Protein AF-A0A957WY73-F1 (afdb_monomer_lite)

Radius of gyration: 12.13 Å; chains: 1; bounding box: 27×23×27 Å

pLDDT: mean 93.04, std 5.9, range [56.62, 97.12]

Sequence (73 aa):
TDLAHNLLSDFYLKALSQSRFQLYGQKRIVNNLLNIPGRLIFEAGELKRIELLRTHVNANDMRICLEKYCFGD

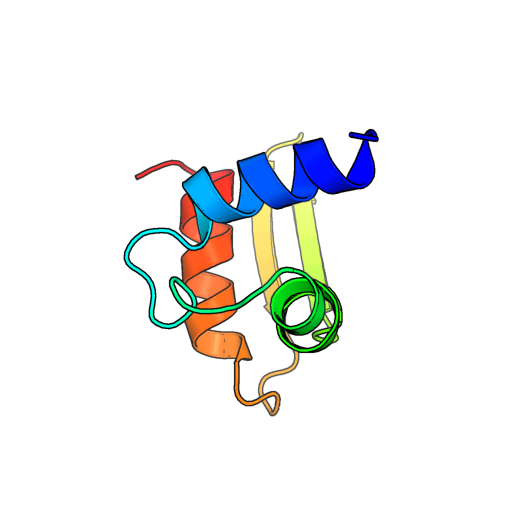Foldseek 3Di:
DDPVVVVLVLLCVQQVVPAPCVPPDPVCCVPQQVPFDWDFDDDPNAGDDTGTDPPRPCRVSSRNSVCCNRVND

Structure (mmCIF, N/CA/C/O backbone):
data_AF-A0A957WY73-F1
#
_entry.id   AF-A0A957WY73-F1
#
loop_
_atom_site.group_PDB
_atom_site.id
_atom_site.type_symbol
_atom_site.label_atom_id
_atom_site.label_alt_id
_atom_site.label_comp_id
_atom_site.label_asym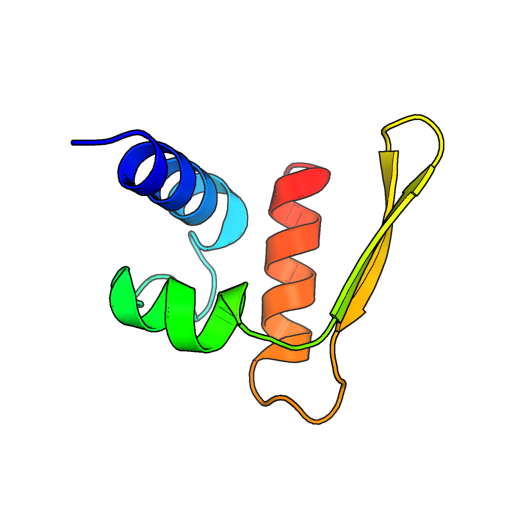_id
_atom_site.label_entity_id
_atom_site.label_seq_id
_atom_site.pdbx_PDB_ins_code
_atom_site.Cartn_x
_atom_site.Cartn_y
_atom_site.Cartn_z
_atom_site.occupancy
_atom_site.B_iso_or_equiv
_atom_site.auth_seq_id
_atom_site.auth_comp_id
_atom_site.auth_asym_id
_atom_site.auth_atom_id
_atom_site.pdbx_PDB_model_num
ATOM 1 N N . THR A 1 1 ? -14.759 11.813 -12.615 1.00 69.44 1 THR A N 1
ATOM 2 C CA . THR A 1 1 ? -13.974 10.981 -11.682 1.00 69.44 1 THR A CA 1
ATOM 3 C C . THR A 1 1 ? -14.807 9.777 -11.317 1.00 69.44 1 THR A C 1
ATOM 5 O O . THR A 1 1 ? -16.017 9.910 -11.192 1.00 69.44 1 THR A O 1
ATOM 8 N N . ASP A 1 2 ? -14.190 8.603 -11.245 1.00 92.00 2 ASP A N 1
ATOM 9 C CA . ASP A 1 2 ? -14.860 7.350 -10.885 1.00 92.00 2 ASP A CA 1
ATOM 10 C C . ASP A 1 2 ? -14.452 6.901 -9.471 1.00 92.00 2 ASP A C 1
ATOM 12 O O . ASP A 1 2 ? -13.625 7.534 -8.806 1.00 92.00 2 ASP A O 1
ATOM 16 N N . LEU A 1 3 ? -15.045 5.803 -9.000 1.00 94.19 3 LEU A N 1
ATOM 17 C CA . LEU A 1 3 ? -14.764 5.248 -7.678 1.00 94.19 3 LEU A CA 1
ATOM 18 C C . LEU A 1 3 ? -13.279 4.899 -7.490 1.00 94.19 3 LEU A C 1
ATOM 20 O O . LEU A 1 3 ? -12.725 5.160 -6.425 1.00 94.19 3 LEU A O 1
ATOM 24 N N . ALA A 1 4 ? -12.621 4.353 -8.515 1.00 91.00 4 ALA A N 1
ATOM 25 C CA . ALA A 1 4 ? -11.215 3.969 -8.431 1.00 91.00 4 ALA A CA 1
ATOM 26 C C . ALA A 1 4 ? -10.317 5.197 -8.234 1.00 91.00 4 ALA A C 1
ATOM 28 O O . ALA A 1 4 ? -9.434 5.187 -7.378 1.00 91.00 4 ALA A O 1
ATOM 29 N N . HIS A 1 5 ? -10.586 6.283 -8.961 1.00 92.56 5 HIS A N 1
ATOM 30 C CA . HIS A 1 5 ? -9.883 7.551 -8.784 1.00 92.56 5 HIS A CA 1
ATOM 31 C C . HIS A 1 5 ? -10.087 8.133 -7.380 1.00 92.56 5 HIS A C 1
ATOM 33 O O . HIS A 1 5 ? -9.133 8.654 -6.798 1.00 92.56 5 HIS A O 1
ATOM 39 N N . ASN A 1 6 ? -11.294 8.026 -6.816 1.00 94.56 6 ASN A N 1
ATOM 40 C CA . ASN A 1 6 ? -11.582 8.518 -5.466 1.00 94.56 6 ASN A CA 1
ATOM 41 C C . ASN A 1 6 ? -10.820 7.712 -4.402 1.00 94.56 6 ASN A C 1
ATOM 43 O O . ASN A 1 6 ? -10.171 8.303 -3.542 1.00 94.56 6 ASN A O 1
ATOM 47 N N . LEU A 1 7 ? -10.834 6.378 -4.499 1.00 94.75 7 LEU A N 1
ATOM 48 C CA . LEU A 1 7 ? -10.114 5.494 -3.575 1.00 94.75 7 LEU A CA 1
ATOM 49 C C . LEU A 1 7 ? -8.595 5.676 -3.670 1.00 94.75 7 LEU A C 1
ATOM 51 O O . LEU A 1 7 ? -7.916 5.744 -2.649 1.00 94.75 7 LEU A O 1
ATOM 55 N N . LEU A 1 8 ? -8.056 5.817 -4.884 1.00 94.94 8 LEU A N 1
ATOM 56 C CA . LEU A 1 8 ? -6.635 6.104 -5.086 1.00 94.94 8 LEU A CA 1
ATOM 57 C C . LEU A 1 8 ? -6.235 7.467 -4.518 1.00 94.94 8 LEU A C 1
ATOM 59 O O . LEU A 1 8 ? -5.146 7.594 -3.966 1.00 94.94 8 LEU A O 1
ATOM 63 N N . SER A 1 9 ? -7.099 8.475 -4.652 1.00 94.62 9 SER A N 1
ATOM 64 C CA . SER A 1 9 ? -6.847 9.809 -4.101 1.00 94.62 9 SER A CA 1
ATOM 65 C C . SER A 1 9 ? -6.858 9.798 -2.571 1.00 94.62 9 SER A C 1
ATOM 67 O O . SER A 1 9 ? -5.953 10.363 -1.962 1.00 94.62 9 SER A O 1
ATOM 69 N N . ASP A 1 10 ? -7.822 9.112 -1.946 1.00 95.44 10 ASP A N 1
ATOM 70 C CA . ASP A 1 10 ? -7.867 8.933 -0.487 1.00 95.44 10 ASP A CA 1
ATOM 71 C C . ASP A 1 10 ? -6.625 8.191 0.025 1.00 95.44 10 ASP A C 1
ATOM 73 O O . ASP A 1 10 ? -5.948 8.665 0.940 1.00 95.44 10 ASP A O 1
ATOM 77 N N . PHE A 1 11 ? -6.267 7.080 -0.628 1.00 95.38 11 PHE A N 1
ATOM 78 C CA . PHE A 1 11 ? -5.062 6.322 -0.308 1.00 95.38 11 PHE A CA 1
ATOM 79 C C . PHE A 1 11 ? -3.799 7.176 -0.444 1.00 95.38 11 PHE A C 1
ATOM 81 O O . PHE A 1 11 ? -2.957 7.185 0.449 1.00 95.38 11 PHE A O 1
ATOM 88 N N . TYR A 1 12 ? -3.668 7.941 -1.529 1.00 96.38 12 TYR A N 1
ATOM 89 C CA . TYR A 1 12 ? -2.528 8.831 -1.724 1.00 96.38 12 TYR A CA 1
ATOM 90 C C . TYR A 1 12 ? -2.413 9.857 -0.589 1.00 96.38 12 TYR A C 1
ATOM 92 O O . TYR A 1 12 ? -1.339 10.010 -0.007 1.00 96.38 12 TYR A O 1
ATOM 100 N N . LEU A 1 13 ? -3.514 10.531 -0.249 1.00 95.00 13 LEU A N 1
ATOM 101 C CA . LEU A 1 13 ? -3.513 11.578 0.771 1.00 95.00 13 LEU A CA 1
ATOM 102 C C . LEU A 1 13 ? -3.198 11.032 2.164 1.00 95.00 13 LEU A C 1
ATOM 104 O O . LEU A 1 13 ? -2.437 11.662 2.895 1.00 95.00 13 LEU A O 1
ATOM 108 N N . LYS A 1 14 ? -3.747 9.872 2.528 1.00 95.06 14 LYS A N 1
ATOM 109 C CA . LYS A 1 14 ? -3.584 9.303 3.872 1.00 95.06 14 LYS A CA 1
ATOM 110 C C . LYS A 1 14 ? -2.312 8.477 4.038 1.00 95.06 14 LYS A C 1
ATOM 112 O O . LYS 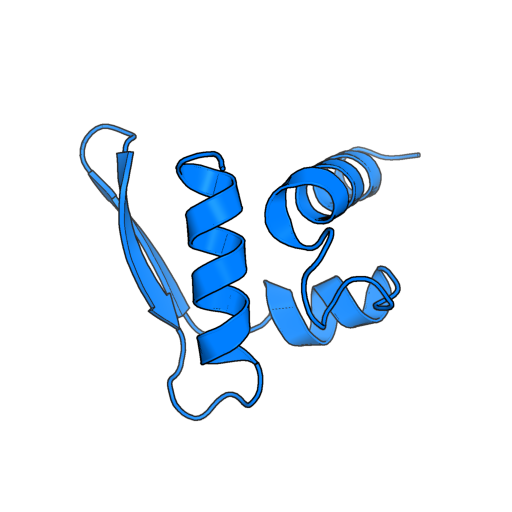A 1 14 ? -1.697 8.535 5.091 1.00 95.06 14 LYS A O 1
ATOM 117 N N . ALA A 1 15 ? -1.916 7.712 3.024 1.00 95.69 15 ALA A N 1
ATOM 118 C CA . ALA A 1 15 ? -0.826 6.741 3.132 1.00 95.69 15 ALA A CA 1
ATOM 119 C C . ALA A 1 15 ? 0.496 7.249 2.548 1.00 95.69 15 ALA A C 1
ATOM 121 O O . ALA A 1 15 ? 1.564 6.956 3.078 1.00 95.69 15 ALA A O 1
ATOM 122 N N . LEU A 1 16 ? 0.433 7.957 1.414 1.00 96.50 16 LEU A N 1
ATOM 123 C CA . LEU A 1 16 ? 1.617 8.275 0.606 1.00 96.50 16 LEU A CA 1
ATOM 124 C C . LEU A 1 16 ? 2.106 9.709 0.793 1.00 96.50 16 LEU A C 1
ATOM 126 O O . LEU A 1 16 ? 3.252 10.008 0.436 1.00 96.50 16 LEU A O 1
ATOM 130 N N . SER A 1 17 ? 1.268 10.595 1.332 1.00 93.06 17 SER A N 1
ATOM 131 C CA . SER A 1 17 ? 1.676 11.953 1.671 1.00 93.06 17 SER A CA 1
ATOM 132 C C . SER A 1 17 ? 2.857 11.915 2.645 1.00 93.06 17 SER A C 1
ATOM 134 O O . SER A 1 17 ? 2.914 11.084 3.550 1.00 93.06 17 SER A O 1
ATOM 136 N N . GLN A 1 18 ? 3.854 12.773 2.404 1.00 91.62 18 GLN A N 1
ATOM 137 C CA . GLN A 1 18 ? 5.095 12.836 3.191 1.00 91.62 18 GLN A CA 1
ATOM 138 C C . GLN A 1 18 ? 5.954 11.555 3.170 1.00 91.62 18 GLN A C 1
ATOM 140 O O . GLN A 1 18 ? 6.920 11.444 3.920 1.00 91.62 18 GLN A O 1
ATOM 145 N N . SER A 1 19 ? 5.658 10.604 2.281 1.00 94.75 19 SER A N 1
ATOM 146 C CA . SER A 1 19 ? 6.530 9.464 1.990 1.00 94.75 19 SER A CA 1
ATOM 147 C C . SER A 1 19 ? 7.395 9.732 0.753 1.00 94.75 19 SER A C 1
ATOM 149 O O . SER A 1 19 ? 7.135 10.640 -0.042 1.00 94.75 19 SER A O 1
ATOM 151 N N . ARG A 1 20 ? 8.368 8.852 0.485 1.00 95.38 20 ARG A N 1
ATOM 152 C CA . ARG A 1 20 ? 9.134 8.862 -0.778 1.00 95.38 20 ARG A CA 1
ATOM 153 C C . ARG A 1 20 ? 8.269 8.678 -2.038 1.00 95.38 20 ARG A C 1
ATOM 155 O O . ARG A 1 20 ? 8.763 8.864 -3.150 1.00 95.38 20 ARG A O 1
ATOM 162 N N . PHE A 1 21 ? 7.009 8.267 -1.882 1.00 97.12 21 PHE A N 1
ATOM 163 C CA . PHE A 1 21 ? 6.053 8.056 -2.967 1.00 97.12 21 PHE A CA 1
ATOM 164 C C . PHE A 1 21 ? 5.172 9.277 -3.246 1.00 97.12 21 PHE A C 1
ATOM 166 O O . PHE A 1 21 ? 4.363 9.220 -4.166 1.00 97.12 21 PHE A O 1
ATOM 173 N N . GLN A 1 22 ? 5.344 10.391 -2.528 1.00 96.00 22 GLN A N 1
ATOM 174 C CA . GLN A 1 22 ? 4.550 11.609 -2.725 1.00 96.00 22 GLN A CA 1
ATOM 175 C C . GLN A 1 22 ? 4.570 12.111 -4.180 1.00 96.00 22 GLN A C 1
ATOM 177 O O . GLN A 1 22 ? 3.595 12.657 -4.669 1.00 96.00 22 GLN A O 1
ATOM 182 N N . LEU A 1 23 ? 5.656 11.901 -4.924 1.00 95.81 23 LEU A N 1
ATOM 183 C CA . LEU A 1 23 ? 5.739 12.336 -6.325 1.00 95.81 23 LEU A CA 1
ATOM 184 C C . LEU A 1 23 ? 5.250 11.277 -7.330 1.00 95.81 23 LEU A C 1
ATOM 186 O O . LEU A 1 23 ? 5.428 11.435 -8.538 1.00 95.81 23 LEU A O 1
ATOM 190 N N . TYR A 1 24 ? 4.682 10.158 -6.870 1.00 96.31 24 TYR A N 1
ATOM 191 C CA . TYR A 1 24 ? 4.188 9.118 -7.768 1.00 96.31 24 TYR A CA 1
ATOM 192 C C . TYR A 1 24 ? 2.839 9.525 -8.363 1.00 96.31 24 TYR A C 1
ATOM 194 O O . TYR A 1 24 ? 1.867 9.752 -7.652 1.00 96.31 24 TYR A O 1
ATOM 202 N N . GLY A 1 25 ? 2.756 9.528 -9.694 1.00 93.62 25 GLY A N 1
ATOM 203 C CA . GLY A 1 25 ? 1.470 9.590 -10.387 1.00 93.62 25 GLY A CA 1
ATOM 204 C C . GLY A 1 25 ? 0.679 8.285 -10.242 1.00 93.62 25 GLY A C 1
ATOM 205 O O . GLY A 1 25 ? 1.257 7.216 -10.024 1.00 93.62 25 GLY A O 1
ATOM 206 N N . GLN A 1 26 ? -0.639 8.353 -10.450 1.00 92.44 26 GLN A N 1
ATOM 207 C CA . GLN A 1 26 ? -1.580 7.229 -10.290 1.00 92.44 26 GLN A CA 1
ATOM 208 C C . GLN A 1 26 ? -1.114 5.932 -10.964 1.00 92.44 26 GLN A C 1
ATOM 210 O O . GLN A 1 26 ? -1.106 4.875 -10.338 1.00 92.44 26 GLN A O 1
ATOM 215 N N . LYS A 1 27 ? -0.633 6.008 -12.213 1.00 93.94 27 LYS A N 1
ATOM 216 C CA . LYS A 1 27 ? -0.124 4.838 -12.948 1.00 93.94 27 LYS A CA 1
ATOM 217 C C . LYS A 1 27 ? 1.025 4.136 -12.213 1.00 93.94 27 LYS A C 1
ATOM 219 O O . LYS A 1 27 ? 1.087 2.912 -12.200 1.00 93.94 27 LYS A O 1
ATOM 224 N N . ARG A 1 28 ? 1.932 4.900 -11.593 1.00 95.56 28 ARG A N 1
ATOM 225 C CA . ARG A 1 28 ? 3.072 4.357 -10.839 1.00 95.56 28 ARG A CA 1
ATOM 226 C C . ARG A 1 28 ? 2.636 3.811 -9.480 1.00 95.56 28 ARG A C 1
ATOM 228 O O . ARG A 1 28 ? 3.188 2.810 -9.046 1.00 95.56 28 ARG A O 1
ATOM 235 N N . ILE A 1 29 ? 1.637 4.420 -8.840 1.00 96.31 29 ILE A N 1
ATOM 236 C CA . ILE A 1 29 ? 1.036 3.901 -7.601 1.00 96.31 29 ILE A CA 1
ATOM 237 C C . ILE A 1 29 ? 0.433 2.517 -7.856 1.00 96.31 29 ILE A C 1
ATOM 239 O O . ILE A 1 29 ? 0.813 1.551 -7.200 1.00 96.31 29 ILE A O 1
ATOM 243 N N . VAL A 1 30 ? -0.441 2.396 -8.856 1.00 94.56 30 VAL A N 1
ATOM 244 C CA . VAL A 1 30 ? -1.085 1.117 -9.187 1.00 94.56 30 VAL A CA 1
ATOM 245 C C . VAL A 1 30 ? -0.035 0.061 -9.543 1.00 94.56 30 VAL A C 1
ATOM 247 O O . VAL A 1 30 ? 0.015 -0.999 -8.925 1.00 94.56 30 VAL A O 1
ATOM 250 N N . ASN A 1 31 ? 0.870 0.375 -10.473 1.00 95.31 31 ASN A N 1
ATOM 251 C CA . ASN A 1 31 ? 1.787 -0.626 -11.016 1.00 95.31 31 ASN A CA 1
ATOM 252 C C . ASN A 1 31 ? 2.948 -1.003 -10.092 1.00 95.31 31 ASN A C 1
ATOM 254 O O . ASN A 1 31 ? 3.430 -2.128 -10.180 1.00 95.31 31 ASN A O 1
ATOM 258 N N . ASN A 1 32 ? 3.418 -0.088 -9.240 1.00 94.81 32 ASN A N 1
ATOM 259 C CA . ASN A 1 32 ? 4.646 -0.301 -8.469 1.00 94.81 32 ASN A CA 1
ATOM 260 C C . ASN A 1 32 ? 4.400 -0.434 -6.962 1.00 94.81 32 ASN A C 1
ATOM 262 O O . ASN A 1 32 ? 5.338 -0.798 -6.248 1.00 94.81 32 ASN A O 1
ATOM 266 N N . LEU A 1 33 ? 3.201 -0.087 -6.476 1.00 96.00 33 LEU A N 1
ATOM 267 C CA . LEU A 1 33 ? 2.840 -0.151 -5.057 1.00 96.00 33 LEU A CA 1
ATOM 268 C C . LEU A 1 33 ? 1.679 -1.119 -4.813 1.00 96.00 33 LEU A C 1
ATOM 270 O O . LEU A 1 33 ? 1.819 -2.041 -4.017 1.00 96.00 33 LEU A O 1
ATOM 274 N N . LEU A 1 34 ? 0.555 -0.955 -5.517 1.00 94.31 34 LEU A N 1
ATOM 275 C CA . LEU A 1 34 ? -0.623 -1.810 -5.305 1.00 94.31 34 LEU A CA 1
ATOM 276 C C . LEU A 1 34 ? -0.481 -3.203 -5.931 1.00 94.31 34 LEU A C 1
ATOM 278 O O . LEU A 1 34 ? -1.119 -4.144 -5.474 1.00 94.31 34 LEU A O 1
ATOM 282 N N . ASN A 1 35 ? 0.402 -3.352 -6.921 1.00 95.44 35 ASN A N 1
ATOM 283 C CA . ASN A 1 35 ? 0.758 -4.647 -7.506 1.00 95.44 35 ASN A CA 1
ATOM 284 C C . ASN A 1 35 ? 1.891 -5.380 -6.760 1.00 95.44 35 ASN A C 1
ATOM 286 O O . ASN A 1 35 ? 2.370 -6.403 -7.251 1.00 95.44 35 ASN A O 1
ATOM 290 N N . ILE A 1 36 ? 2.355 -4.887 -5.602 1.00 96.50 36 ILE A N 1
ATOM 291 C CA . ILE A 1 36 ? 3.352 -5.612 -4.799 1.00 96.50 36 ILE A CA 1
ATOM 292 C C . ILE A 1 36 ? 2.729 -6.929 -4.319 1.00 96.50 36 ILE A C 1
ATOM 294 O O . ILE A 1 36 ? 1.711 -6.891 -3.627 1.00 96.50 36 ILE A O 1
ATOM 298 N N . PRO A 1 37 ? 3.333 -8.096 -4.617 1.00 96.31 37 PRO A N 1
ATOM 299 C CA . PRO A 1 37 ? 2.808 -9.362 -4.125 1.00 96.31 37 PRO A CA 1
ATOM 300 C C . PRO A 1 37 ? 2.835 -9.391 -2.596 1.00 96.31 37 PRO A C 1
ATOM 302 O O . PRO A 1 37 ? 3.870 -9.120 -1.984 1.00 96.31 37 PRO A O 1
ATOM 305 N N . GLY A 1 38 ? 1.707 -9.718 -1.974 1.00 94.19 38 GLY A N 1
ATOM 306 C CA . GLY A 1 38 ? 1.575 -9.678 -0.524 1.00 94.19 38 GLY A CA 1
ATOM 307 C C . GLY A 1 38 ? 0.149 -9.900 -0.036 1.00 94.19 38 GLY A C 1
ATOM 308 O O . GLY A 1 38 ? -0.751 -10.189 -0.825 1.00 94.19 38 GLY A O 1
ATOM 309 N N . ARG A 1 39 ? -0.044 -9.798 1.281 1.00 94.38 39 ARG A N 1
ATOM 310 C CA . ARG A 1 39 ? -1.328 -9.939 1.970 1.00 94.38 39 ARG A CA 1
ATOM 311 C C . ARG A 1 39 ? -1.435 -8.955 3.130 1.00 94.38 39 ARG A C 1
ATOM 313 O O . ARG A 1 39 ? -0.472 -8.716 3.858 1.00 94.38 39 ARG A O 1
ATOM 320 N N . LEU A 1 40 ? -2.643 -8.437 3.311 1.00 93.12 40 LEU A N 1
ATOM 321 C CA . LEU A 1 40 ? -3.073 -7.752 4.522 1.00 93.12 40 LEU A CA 1
ATOM 322 C C . LEU A 1 40 ? -3.916 -8.741 5.324 1.00 93.12 40 LEU A C 1
ATOM 324 O O . LEU A 1 40 ? -4.880 -9.296 4.796 1.00 93.12 40 LEU A O 1
ATOM 328 N N . ILE A 1 41 ? -3.523 -9.003 6.565 1.00 94.56 41 ILE A N 1
ATOM 329 C CA . ILE A 1 41 ? -4.206 -9.950 7.446 1.00 94.56 41 ILE A CA 1
ATOM 330 C C . ILE A 1 41 ? -4.990 -9.141 8.469 1.00 94.56 41 ILE A C 1
ATOM 332 O O . ILE A 1 41 ? -4.406 -8.423 9.287 1.00 94.56 41 ILE A O 1
ATOM 336 N N . PHE A 1 42 ? -6.311 -9.276 8.399 1.00 92.25 42 PHE A N 1
ATOM 337 C CA . PHE A 1 42 ? -7.247 -8.632 9.306 1.00 92.25 42 PHE A CA 1
ATOM 338 C C . PHE A 1 42 ? -7.838 -9.662 10.267 1.00 92.25 42 PHE A C 1
ATOM 340 O O . PHE A 1 42 ? -8.275 -10.729 9.836 1.00 92.25 42 PHE A O 1
ATOM 347 N N . GLU A 1 43 ? -7.902 -9.324 11.551 1.00 94.00 43 GLU A N 1
ATOM 348 C CA . GLU A 1 43 ? -8.587 -10.111 12.579 1.00 94.00 43 GLU A CA 1
ATOM 349 C C . GLU A 1 43 ? -9.585 -9.206 13.298 1.00 94.00 43 GLU A C 1
ATOM 351 O O . GLU A 1 43 ? -9.234 -8.105 13.716 1.00 94.00 43 GLU A O 1
ATOM 356 N N . ALA A 1 44 ? -10.842 -9.647 13.409 1.00 91.88 44 ALA A N 1
ATOM 357 C CA . ALA A 1 44 ? -11.939 -8.858 13.987 1.00 91.88 44 ALA A CA 1
ATOM 358 C C . ALA A 1 44 ? -12.113 -7.447 13.370 1.00 91.88 44 ALA A C 1
ATOM 360 O O . ALA A 1 44 ? -12.582 -6.529 14.032 1.00 91.88 44 ALA A O 1
ATOM 361 N N . GLY A 1 45 ? -11.749 -7.277 12.093 1.00 85.69 45 GLY A N 1
ATOM 362 C CA . GLY A 1 45 ? -11.820 -5.992 11.385 1.00 85.69 45 GLY A CA 1
ATOM 363 C C . GLY A 1 45 ? -10.601 -5.086 11.583 1.00 85.69 45 GLY A C 1
ATOM 364 O O . GLY A 1 45 ? -10.510 -4.051 10.930 1.00 85.69 45 GLY A O 1
ATOM 365 N N . GLU A 1 46 ? -9.637 -5.487 12.412 1.00 87.25 46 GLU A N 1
ATOM 366 C CA . GLU A 1 46 ? -8.396 -4.751 12.642 1.00 87.25 46 GLU A CA 1
ATOM 367 C C . GLU A 1 46 ? -7.245 -5.348 11.837 1.00 87.25 46 GLU A C 1
ATOM 369 O O . GLU A 1 46 ? -7.086 -6.569 11.761 1.00 87.25 46 GLU A O 1
ATOM 374 N N . LEU A 1 47 ? -6.396 -4.495 11.263 1.00 90.06 47 LEU A N 1
ATOM 375 C CA . LEU A 1 47 ? -5.175 -4.951 10.608 1.00 90.06 47 LEU A CA 1
ATOM 376 C C . LEU A 1 47 ? -4.205 -5.489 11.668 1.00 90.06 47 LEU A C 1
ATOM 378 O O . LEU A 1 47 ? -3.743 -4.741 12.524 1.00 90.06 47 LEU A O 1
ATOM 382 N N . LYS A 1 48 ? -3.865 -6.779 11.603 1.00 92.38 48 LYS A N 1
ATOM 383 C CA . LYS A 1 48 ? -2.885 -7.396 12.512 1.00 92.38 48 LYS A CA 1
ATOM 384 C C . LYS A 1 48 ? -1.517 -7.554 11.882 1.00 92.38 48 LYS A C 1
ATOM 386 O O . LYS A 1 48 ? -0.507 -7.518 12.581 1.00 92.38 48 LYS A O 1
ATOM 391 N N . ARG A 1 49 ? -1.465 -7.760 10.564 1.00 93.38 49 ARG A N 1
ATOM 392 C CA . ARG A 1 49 ? -0.198 -8.012 9.880 1.00 93.38 49 ARG A CA 1
ATOM 393 C C . ARG A 1 49 ? -0.217 -7.572 8.427 1.00 93.38 49 ARG A C 1
ATOM 395 O O . ARG A 1 49 ? -1.192 -7.779 7.708 1.00 93.38 49 ARG A O 1
ATOM 402 N N . ILE A 1 50 ? 0.920 -7.039 7.995 1.00 95.00 50 ILE A N 1
ATOM 403 C CA . ILE A 1 50 ? 1.225 -6.742 6.598 1.00 95.00 50 ILE A CA 1
ATOM 404 C C . ILE A 1 50 ? 2.352 -7.673 6.161 1.00 95.00 50 ILE A C 1
ATOM 406 O O . ILE A 1 50 ? 3.451 -7.643 6.719 1.00 95.00 50 ILE A O 1
ATOM 410 N N . GLU A 1 51 ? 2.092 -8.492 5.151 1.00 95.25 51 GLU A N 1
ATOM 411 C CA . GLU A 1 51 ? 3.085 -9.364 4.534 1.00 95.25 51 GLU A CA 1
ATOM 412 C C . GLU A 1 51 ? 3.296 -8.939 3.086 1.00 95.25 51 GLU A C 1
ATOM 414 O O . GLU A 1 51 ? 2.470 -9.224 2.229 1.00 95.25 51 GLU A O 1
ATOM 419 N N . LEU A 1 52 ? 4.406 -8.268 2.792 1.00 96.50 52 LEU A N 1
ATOM 420 C CA . LEU A 1 52 ? 4.795 -7.935 1.421 1.00 96.50 52 LEU A CA 1
ATOM 421 C C . LEU A 1 52 ? 5.993 -8.786 0.998 1.00 96.50 52 LEU A C 1
ATOM 423 O O . LEU A 1 52 ? 6.826 -9.165 1.828 1.00 96.50 52 LEU A O 1
ATOM 427 N N . LEU A 1 53 ? 6.098 -9.078 -0.299 1.00 95.75 53 LEU A N 1
ATOM 428 C CA . LEU A 1 53 ? 7.233 -9.787 -0.877 1.00 95.75 53 LEU A CA 1
ATOM 429 C C . LEU A 1 53 ? 8.524 -9.019 -0.575 1.00 95.75 53 LEU A C 1
ATOM 431 O O . LEU A 1 53 ? 8.780 -7.961 -1.145 1.00 95.75 53 LEU A O 1
ATO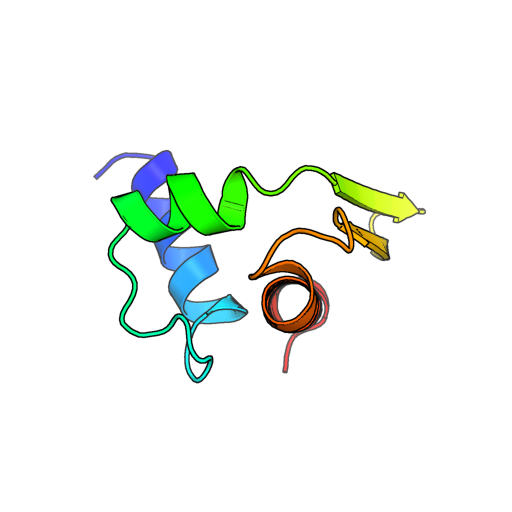M 435 N N . ARG A 1 54 ? 9.353 -9.582 0.309 1.00 88.94 54 ARG A N 1
ATOM 436 C CA . ARG A 1 54 ? 10.548 -8.918 0.860 1.00 88.94 54 ARG A CA 1
ATOM 437 C C . ARG A 1 54 ? 11.557 -8.471 -0.197 1.00 88.94 54 ARG A C 1
ATOM 439 O O . ARG A 1 54 ? 12.285 -7.516 0.032 1.00 88.94 54 ARG A O 1
ATOM 446 N N . THR A 1 55 ? 11.613 -9.161 -1.334 1.00 93.38 55 THR A N 1
ATOM 447 C CA . THR A 1 55 ? 12.525 -8.841 -2.441 1.00 93.38 55 THR A CA 1
ATOM 448 C C . THR A 1 55 ? 12.032 -7.686 -3.314 1.00 93.38 55 THR A C 1
ATOM 450 O 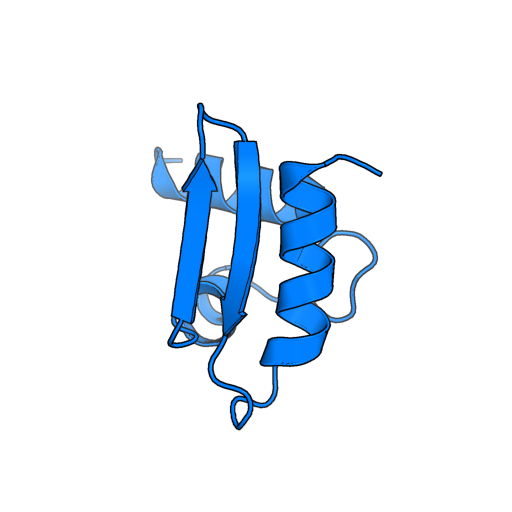O . THR A 1 55 ? 12.785 -7.201 -4.155 1.00 93.38 55 THR A O 1
ATOM 453 N N . HIS A 1 56 ? 10.791 -7.221 -3.138 1.00 95.12 56 HIS A N 1
ATOM 454 C CA . HIS A 1 56 ? 10.272 -6.097 -3.904 1.00 95.12 56 HIS A CA 1
ATOM 455 C C . HIS A 1 56 ? 10.863 -4.774 -3.397 1.00 95.12 56 HIS A C 1
ATOM 457 O O . HIS A 1 56 ? 10.778 -4.450 -2.214 1.00 95.12 56 HIS A O 1
ATOM 463 N N . VAL A 1 57 ? 11.396 -3.962 -4.313 1.00 95.06 57 VAL A N 1
ATOM 464 C CA . VAL A 1 57 ? 12.160 -2.735 -4.003 1.00 95.06 57 VAL A CA 1
ATOM 465 C C . VAL A 1 57 ? 11.402 -1.706 -3.159 1.00 95.06 57 VAL A C 1
ATOM 467 O O . VAL A 1 57 ? 12.014 -0.945 -2.419 1.00 95.06 57 VAL A O 1
ATOM 470 N N . ASN A 1 58 ? 10.071 -1.697 -3.252 1.00 96.44 58 ASN A N 1
ATOM 471 C CA . ASN A 1 58 ? 9.206 -0.777 -2.511 1.00 96.44 58 ASN A CA 1
ATOM 472 C C . ASN A 1 58 ? 8.575 -1.401 -1.253 1.00 96.44 58 ASN A C 1
ATOM 474 O O . ASN A 1 58 ? 7.816 -0.715 -0.580 1.00 96.44 58 ASN A O 1
ATOM 478 N N . ALA A 1 59 ? 8.822 -2.680 -0.940 1.00 95.69 59 ALA A N 1
ATOM 479 C CA . ALA A 1 59 ? 8.074 -3.394 0.102 1.00 95.69 59 ALA A CA 1
ATOM 480 C C . ALA A 1 59 ? 8.205 -2.746 1.488 1.00 95.69 59 ALA A C 1
ATOM 482 O O . ALA A 1 59 ? 7.206 -2.572 2.180 1.00 95.69 59 ALA A O 1
ATOM 483 N N . ASN A 1 60 ? 9.417 -2.351 1.884 1.00 95.12 60 ASN A N 1
ATOM 484 C CA . ASN A 1 60 ? 9.651 -1.776 3.211 1.00 95.12 60 ASN A CA 1
ATOM 485 C C . ASN A 1 60 ? 8.955 -0.424 3.388 1.00 95.12 60 ASN A C 1
ATOM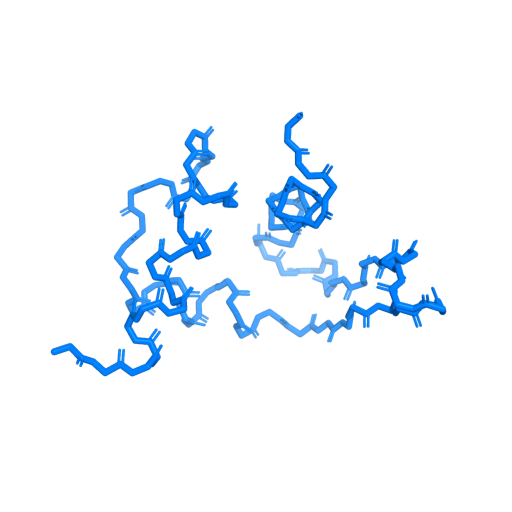 487 O O . ASN A 1 60 ? 8.236 -0.231 4.365 1.00 95.12 60 ASN A O 1
ATOM 491 N N . ASP A 1 61 ? 9.127 0.485 2.429 1.00 96.12 61 ASP A N 1
ATOM 492 C CA . ASP A 1 61 ? 8.491 1.803 2.470 1.00 96.12 61 ASP A CA 1
ATOM 493 C C . ASP A 1 61 ? 6.966 1.695 2.331 1.00 96.12 61 ASP A C 1
ATOM 495 O O . ASP A 1 61 ? 6.220 2.408 3.001 1.00 96.12 61 ASP A O 1
ATOM 499 N N . MET A 1 62 ? 6.484 0.769 1.494 1.00 96.31 62 MET A N 1
ATOM 500 C CA . MET A 1 62 ? 5.052 0.537 1.319 1.00 96.31 62 MET A CA 1
ATOM 501 C C . MET A 1 62 ? 4.404 -0.013 2.591 1.00 96.31 62 MET A C 1
ATOM 503 O O . MET A 1 62 ? 3.287 0.380 2.915 1.00 96.31 62 MET A O 1
ATOM 507 N N . ARG A 1 63 ? 5.099 -0.877 3.344 1.00 95.44 63 ARG A N 1
ATOM 508 C CA . ARG A 1 63 ? 4.619 -1.351 4.649 1.00 95.44 63 ARG A CA 1
ATOM 509 C C . ARG A 1 63 ? 4.355 -0.175 5.592 1.00 95.44 63 ARG A C 1
ATOM 511 O O . ARG A 1 63 ? 3.278 -0.116 6.163 1.00 95.44 63 ARG A O 1
ATOM 518 N N . ILE A 1 64 ? 5.289 0.773 5.692 1.00 94.88 64 ILE A N 1
ATOM 519 C CA . ILE A 1 64 ? 5.137 1.968 6.541 1.00 94.88 64 ILE A CA 1
ATOM 520 C C . ILE A 1 64 ? 3.920 2.797 6.100 1.00 94.88 64 ILE A C 1
ATOM 522 O O . ILE A 1 64 ? 3.117 3.211 6.930 1.00 94.88 64 ILE A O 1
ATOM 526 N N . CYS A 1 65 ? 3.738 2.989 4.789 1.00 95.94 65 CYS A N 1
ATOM 527 C CA . CYS A 1 65 ? 2.583 3.720 4.256 1.00 95.94 65 CYS A CA 1
ATOM 528 C C . CYS A 1 65 ? 1.249 3.026 4.584 1.00 95.94 65 CYS A C 1
ATOM 530 O O . CYS A 1 65 ? 0.266 3.686 4.910 1.00 95.94 65 CYS A O 1
ATOM 532 N N . LEU A 1 66 ? 1.204 1.694 4.502 1.00 94.50 66 LEU A N 1
ATOM 533 C CA . LEU A 1 66 ? 0.019 0.901 4.837 1.00 94.50 66 LEU A CA 1
ATOM 534 C C . LEU A 1 66 ? -0.289 0.930 6.339 1.00 94.50 66 LEU A C 1
ATOM 536 O O . LEU A 1 66 ? -1.455 1.001 6.710 1.00 94.50 66 LEU A O 1
ATOM 540 N N . GLU A 1 67 ? 0.737 0.918 7.193 1.00 92.75 67 GLU A N 1
ATOM 541 C CA . GLU A 1 67 ? 0.570 1.081 8.643 1.00 92.75 67 GLU A CA 1
ATOM 542 C C . GLU A 1 67 ? -0.064 2.433 8.962 1.00 92.75 67 GLU A C 1
ATOM 544 O O . GLU A 1 67 ? -1.105 2.471 9.614 1.00 92.75 67 GLU A O 1
ATOM 549 N N . LYS A 1 68 ? 0.479 3.517 8.399 1.00 92.81 68 LYS A N 1
ATOM 550 C CA . LYS A 1 68 ? -0.103 4.861 8.506 1.00 92.81 68 LYS A CA 1
ATOM 551 C C . LYS A 1 68 ? -1.554 4.908 8.016 1.00 92.81 68 LYS A C 1
ATOM 553 O O . LYS A 1 68 ? -2.417 5.482 8.672 1.00 92.81 68 LYS A O 1
ATOM 558 N N . TYR A 1 69 ? -1.852 4.278 6.877 1.00 92.56 69 TYR A N 1
ATOM 559 C CA . TYR A 1 69 ? -3.210 4.255 6.325 1.00 92.56 69 TYR A CA 1
ATOM 560 C C . TYR A 1 69 ? -4.224 3.575 7.252 1.00 92.56 69 TYR A C 1
ATOM 562 O O . TYR A 1 69 ? -5.364 4.025 7.354 1.00 92.56 69 TYR A O 1
ATOM 570 N N . CYS A 1 70 ? -3.824 2.477 7.896 1.00 89.31 70 CYS A N 1
ATOM 571 C CA . CYS A 1 70 ? -4.725 1.646 8.689 1.00 89.31 70 CYS A CA 1
ATOM 572 C C . CYS A 1 70 ? -4.830 2.068 10.156 1.00 89.31 70 CYS A C 1
ATOM 574 O O . CYS A 1 70 ? -5.883 1.859 10.752 1.00 89.31 70 CYS A O 1
ATOM 576 N N . PHE A 1 71 ? -3.774 2.643 10.732 1.00 87.69 71 PHE A N 1
ATOM 577 C CA . PHE A 1 71 ? -3.747 3.038 12.142 1.00 87.69 71 PHE A CA 1
ATOM 578 C C . PHE A 1 71 ? -3.900 4.551 12.360 1.00 87.69 71 PHE A C 1
ATOM 580 O O . PHE A 1 71 ? -4.168 4.963 13.486 1.00 87.69 71 PHE A O 1
ATOM 587 N N . GLY A 1 72 ? -3.810 5.364 11.300 1.00 78.75 72 GLY A N 1
ATOM 588 C CA . GLY A 1 72 ? -3.659 6.816 11.418 1.00 78.75 72 GLY A CA 1
ATOM 589 C C . GLY A 1 72 ? -2.206 7.210 11.713 1.00 78.75 72 GLY A C 1
ATOM 590 O O . GLY A 1 72 ? -1.375 6.346 11.995 1.00 78.75 72 GLY A O 1
ATOM 591 N N . ASP A 1 73 ? -1.900 8.506 11.592 1.00 56.62 73 ASP A N 1
ATOM 592 C CA . ASP A 1 73 ? -0.670 9.083 12.165 1.00 56.62 73 ASP A CA 1
ATOM 593 C C . ASP A 1 73 ? -0.787 9.178 13.695 1.00 56.62 73 ASP A C 1
ATOM 595 O O . ASP A 1 73 ? -1.867 9.607 14.172 1.00 56.62 73 ASP A O 1
#

Secondary structure (DSSP, 8-state):
--HHHHHHHHHIIIIITTSTTTT--HHHHIIIIITSSEEEEEETTEEEEEEE-TTSTTHHHHHHHHHHHHH--